Protein AF-A0A9X6NEA1-F1 (afdb_monomer_lite)

pLDDT: mean 73.53, std 20.07, range [38.84, 97.56]

Radius of gyration: 29.56 Å; chains: 1; bounding box: 42×45×88 Å

Secondary structure (DSSP, 8-state):
--HHHHHHHHHTTSSGGGS-----------------------------------EEETTSPEESSHHHHHHHHHHT-TT--EEEESPPPTT----S------

Sequence (102 aa):
MTSKIIIAILGLCLASTLISNAEIEAHSAGDEETGKAGEEEPFRMCPCPRNLDPICGSDGRTYSNPCLLECQLHHRNRNLKVRHMGPCEKGEKVDNASLPDL

Organism: Hypsibius exemplaris (NCBI:txid2072580)

Foldseek 3Di:
DPPVVVCVVVVVVPVVVPPPPPVPPPVPDDDPPPPDDDDPDDCLDQPDDPAQFWFAKLQLAIDRDPSRQVSCCVPPNVPIDTPGTDHGDPPPDSDPDPDDDD

Structure (mmCIF, N/CA/C/O backbone):
data_AF-A0A9X6NEA1-F1
#
_entry.id   AF-A0A9X6NEA1-F1
#
loop_
_atom_site.group_PDB
_atom_site.id
_atom_site.type_symbol
_atom_site.label_atom_id
_atom_site.label_alt_id
_atom_site.label_comp_id
_atom_site.label_asym_id
_atom_site.label_entity_id
_atom_site.label_seq_id
_atom_site.pdbx_PDB_ins_code
_atom_site.Cartn_x
_atom_site.Cartn_y
_atom_site.Cartn_z
_atom_site.occupancy
_atom_site.B_iso_or_equiv
_atom_site.auth_seq_id
_atom_site.auth_comp_id
_atom_site.auth_asym_id
_atom_site.auth_atom_id
_atom_site.pdbx_PDB_model_num
ATOM 1 N N . MET A 1 1 ? -26.927 26.431 77.012 1.00 57.75 1 MET A N 1
ATOM 2 C CA . MET A 1 1 ? -25.876 26.781 76.022 1.00 57.75 1 MET A CA 1
ATOM 3 C C . MET A 1 1 ? -25.222 25.555 75.364 1.00 57.75 1 MET A C 1
ATOM 5 O O . MET A 1 1 ? -24.388 25.731 74.492 1.00 57.75 1 MET A O 1
ATOM 9 N N . THR A 1 2 ? -25.639 24.323 75.684 1.00 51.81 2 THR A N 1
ATOM 10 C CA . THR A 1 2 ? -25.018 23.074 75.200 1.00 51.81 2 THR A CA 1
ATOM 11 C C . THR A 1 2 ? -25.640 22.493 73.918 1.00 51.81 2 THR A C 1
ATOM 13 O O . THR A 1 2 ? -24.935 21.821 73.177 1.00 51.81 2 THR A O 1
ATOM 16 N N . SER A 1 3 ? -26.896 22.809 73.563 1.00 48.31 3 SER A N 1
ATOM 17 C CA . SER A 1 3 ? -27.503 22.305 72.307 1.0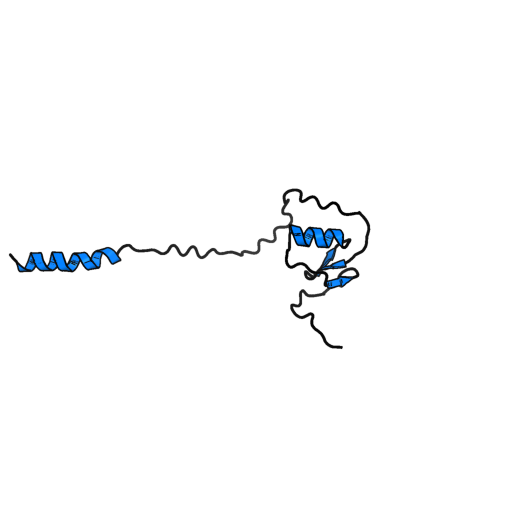0 48.31 3 SER A CA 1
ATOM 18 C C . SER A 1 3 ? -26.993 22.981 71.032 1.00 48.31 3 SER A C 1
ATOM 20 O O . SER A 1 3 ? -27.000 22.363 69.976 1.00 48.31 3 SER A O 1
ATOM 22 N N . LYS A 1 4 ? -26.531 24.237 71.105 1.00 51.97 4 LYS A N 1
ATOM 23 C CA . LYS A 1 4 ? -26.029 24.963 69.922 1.00 51.97 4 LYS A CA 1
ATOM 24 C C . LYS A 1 4 ? -24.628 24.507 69.489 1.00 51.97 4 LYS A C 1
ATOM 26 O O . LYS A 1 4 ? -24.290 24.633 68.321 1.00 51.97 4 LYS A O 1
ATOM 31 N N . ILE A 1 5 ? -23.839 23.953 70.413 1.00 53.34 5 ILE A N 1
ATOM 32 C CA . ILE A 1 5 ? -22.460 23.502 70.158 1.00 53.34 5 ILE A CA 1
ATOM 33 C C . ILE A 1 5 ? -22.444 22.115 69.490 1.00 53.34 5 ILE A C 1
ATOM 35 O O . ILE A 1 5 ? -21.632 21.873 68.604 1.00 53.34 5 ILE A O 1
ATOM 39 N N . ILE A 1 6 ? -23.383 21.226 69.833 1.00 52.53 6 ILE A N 1
ATOM 40 C CA . ILE A 1 6 ? -23.460 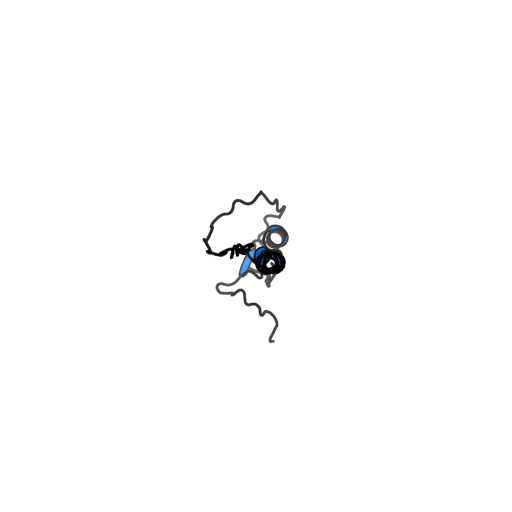19.866 69.261 1.00 52.53 6 ILE A CA 1
ATOM 41 C C . ILE A 1 6 ? -23.866 19.896 67.776 1.00 52.53 6 ILE A C 1
ATOM 43 O O . ILE A 1 6 ? -23.349 19.119 66.976 1.00 52.53 6 ILE A O 1
ATOM 47 N N . ILE A 1 7 ? -24.720 20.847 67.381 1.00 54.88 7 ILE A N 1
ATOM 48 C CA . ILE A 1 7 ? -25.127 21.031 65.978 1.00 54.88 7 ILE A CA 1
ATOM 49 C C . ILE A 1 7 ? -23.938 21.489 65.109 1.00 54.88 7 ILE A C 1
ATOM 51 O O . ILE A 1 7 ? -23.840 21.092 63.951 1.00 54.88 7 ILE A O 1
ATOM 55 N N . ALA A 1 8 ? -22.985 22.245 6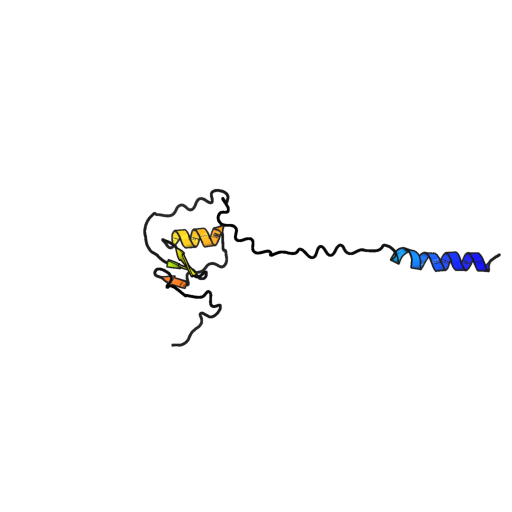5.669 1.00 54.06 8 ALA A N 1
ATOM 56 C CA . ALA A 1 8 ? -21.788 22.679 64.945 1.00 54.06 8 ALA A CA 1
ATOM 57 C C . ALA A 1 8 ? -20.792 21.532 64.677 1.00 54.06 8 ALA A C 1
ATOM 59 O O . ALA A 1 8 ? -20.160 21.507 63.625 1.00 54.06 8 ALA A O 1
ATOM 60 N N . ILE A 1 9 ? -20.678 20.557 65.589 1.00 57.94 9 ILE A N 1
ATOM 61 C CA . ILE A 1 9 ? -19.743 19.424 65.451 1.00 57.94 9 ILE A CA 1
ATOM 62 C C . ILE A 1 9 ? -20.265 18.389 64.442 1.00 57.94 9 ILE A C 1
ATOM 64 O O . ILE A 1 9 ? -19.487 17.849 63.662 1.00 57.94 9 ILE A O 1
ATOM 68 N N . LEU A 1 10 ? -21.581 18.152 64.402 1.00 59.66 10 LEU A N 1
ATOM 69 C CA . LEU A 1 10 ? -22.194 17.236 63.429 1.00 59.66 10 LEU A CA 1
ATOM 70 C C . LEU A 1 10 ? -22.332 17.856 62.024 1.00 59.66 10 LEU A C 1
ATOM 72 O O . LEU A 1 10 ? -22.345 17.127 61.035 1.00 59.66 10 LEU A O 1
ATOM 76 N N . GLY A 1 11 ? -22.394 19.189 61.917 1.00 57.28 11 GLY A N 1
ATOM 77 C CA . GLY A 1 11 ? -22.535 19.907 60.642 1.00 57.28 11 GLY A CA 1
ATOM 78 C C . GLY A 1 11 ? -21.246 20.057 59.825 1.00 57.28 11 GLY A C 1
ATOM 79 O O . GLY A 1 11 ? -21.311 20.232 58.611 1.00 57.28 11 GLY A O 1
ATOM 80 N N . LEU A 1 12 ? -20.069 19.937 60.447 1.00 60.03 12 LEU A N 1
ATOM 81 C CA . LEU A 1 12 ? -18.779 20.043 59.749 1.00 60.03 12 LEU A CA 1
ATOM 82 C C . LEU A 1 12 ? -18.459 18.831 58.857 1.00 60.03 12 LEU A C 1
ATOM 84 O O . LEU A 1 12 ? -17.590 18.929 57.997 1.00 60.03 12 LEU A O 1
ATOM 88 N N . CYS A 1 13 ? -19.172 17.710 59.004 1.00 55.00 13 CYS A N 1
ATOM 89 C CA . CYS A 1 13 ? -18.954 16.523 58.171 1.00 55.00 13 CYS A CA 1
ATOM 90 C C . CYS A 1 13 ? -19.672 16.594 56.807 1.00 55.00 13 CYS A C 1
ATOM 92 O O . CYS A 1 13 ? -19.318 15.859 55.892 1.00 55.00 13 CYS A O 1
ATOM 94 N N . LEU A 1 14 ? -20.638 17.507 56.633 1.00 57.56 14 LEU A N 1
ATOM 95 C CA . LEU A 1 14 ? -21.379 17.666 55.372 1.00 57.56 14 LEU A CA 1
ATOM 96 C C . LEU A 1 14 ? -20.907 18.860 54.524 1.00 57.56 14 LEU A C 1
ATOM 98 O O . LEU A 1 14 ? -21.382 19.043 53.409 1.00 57.56 14 LEU A O 1
ATOM 102 N N . ALA A 1 15 ? -19.957 19.663 55.016 1.00 57.53 15 ALA A N 1
ATOM 103 C CA . ALA A 1 15 ? -19.418 20.806 54.272 1.00 57.53 15 ALA A CA 1
ATOM 104 C C . ALA A 1 15 ? -18.219 20.450 53.370 1.00 57.53 15 ALA A C 1
ATOM 106 O O . ALA A 1 15 ? -17.872 21.229 52.487 1.00 57.53 15 ALA A O 1
ATOM 107 N N . SER A 1 16 ? -17.615 19.267 53.529 1.00 57.91 16 SER A N 1
ATOM 108 C CA . SER A 1 16 ? -16.536 18.804 52.640 1.00 57.91 16 SER A CA 1
ATOM 109 C C . SER A 1 16 ? -17.045 18.280 51.292 1.00 57.91 16 SER A C 1
ATOM 111 O O . SER A 1 16 ? -16.260 18.156 50.359 1.00 57.91 16 SER A O 1
ATOM 113 N N . THR A 1 17 ? -18.346 17.996 51.150 1.00 54.81 17 THR A N 1
ATOM 114 C CA . THR A 1 17 ? -18.936 17.554 49.872 1.00 54.81 17 THR A CA 1
ATOM 115 C C . THR A 1 17 ? -19.395 18.714 48.984 1.00 54.81 17 THR A C 1
ATOM 117 O O . THR A 1 17 ? -20.003 18.474 47.948 1.00 54.81 17 THR A O 1
ATOM 120 N N . LEU A 1 18 ? -19.106 19.966 49.366 1.00 54.72 18 LEU A N 1
ATOM 121 C CA . LEU A 1 18 ? -19.240 21.144 48.500 1.00 54.72 18 LEU A CA 1
ATOM 122 C C . LEU A 1 18 ? -17.875 21.669 48.034 1.00 54.72 18 LEU A C 1
ATOM 124 O O . LEU A 1 18 ? -17.731 22.851 47.726 1.00 54.72 18 LEU A O 1
ATOM 128 N N . ILE A 1 19 ? -16.878 20.790 47.893 1.00 58.84 19 ILE A N 1
ATOM 129 C CA . ILE A 1 19 ? -16.029 20.946 46.715 1.00 58.84 19 ILE A CA 1
ATOM 130 C C . ILE A 1 19 ? -16.961 20.573 45.574 1.00 58.84 19 ILE A C 1
ATOM 132 O O . ILE A 1 19 ? -17.208 19.398 45.314 1.00 58.84 19 ILE A O 1
ATOM 136 N N . SER A 1 20 ? -17.569 21.589 44.967 1.00 51.47 20 SER A N 1
ATOM 137 C CA . SER A 1 20 ? -18.039 21.480 43.602 1.00 51.47 20 SER A CA 1
ATOM 138 C C . SER A 1 20 ? -16.838 21.016 42.790 1.00 51.47 20 SER A C 1
ATOM 140 O O . SER A 1 20 ? -16.066 21.822 42.277 1.00 51.47 20 SER A O 1
ATOM 142 N N . ASN A 1 21 ? -16.668 19.703 42.691 1.00 57.19 21 ASN A N 1
ATOM 143 C CA . ASN A 1 21 ? -16.061 19.092 41.539 1.00 57.19 21 ASN A CA 1
ATOM 144 C C . ASN A 1 21 ? -17.056 19.399 40.420 1.00 57.19 21 ASN A C 1
ATOM 146 O O . ASN A 1 21 ? -17.921 18.599 40.080 1.00 57.19 21 ASN A O 1
ATOM 150 N N . ALA A 1 22 ? -16.982 20.622 39.893 1.00 55.00 22 ALA A N 1
ATOM 151 C CA . ALA A 1 22 ? -17.198 20.788 38.480 1.00 55.00 22 ALA A CA 1
ATOM 152 C C . ALA A 1 22 ? -16.105 19.923 37.855 1.00 55.00 22 ALA A C 1
ATOM 154 O O . ALA A 1 22 ? -14.967 20.364 37.689 1.00 55.00 22 ALA A O 1
ATOM 155 N N . GLU A 1 23 ? -16.426 18.644 37.653 1.00 49.62 23 GLU A N 1
ATOM 156 C CA . GLU A 1 23 ? -15.749 17.813 36.682 1.00 49.62 23 GLU A CA 1
ATOM 157 C C . GLU A 1 23 ? -15.753 18.677 35.424 1.00 49.62 23 GLU A C 1
ATOM 159 O O . GLU A 1 23 ? -16.802 18.957 34.838 1.00 49.62 23 GLU A O 1
ATOM 164 N N . ILE A 1 24 ? -14.591 19.230 35.085 1.00 56.69 24 ILE A N 1
ATOM 165 C CA . ILE A 1 24 ? -14.376 19.771 33.758 1.00 56.69 24 ILE A CA 1
ATOM 166 C C . ILE A 1 24 ? -14.429 18.530 32.871 1.00 56.69 24 ILE A C 1
ATOM 168 O O . ILE A 1 24 ? -13.405 17.919 32.576 1.00 56.69 24 ILE A O 1
ATOM 172 N N . GLU A 1 25 ? -15.636 18.128 32.474 1.00 56.34 25 GLU A N 1
ATOM 173 C CA . GLU A 1 25 ? -15.835 17.383 31.246 1.00 56.34 25 GLU A CA 1
ATOM 174 C C . GLU A 1 25 ? -15.428 18.341 30.132 1.00 56.34 25 GLU A C 1
ATOM 176 O O . GLU A 1 25 ? -16.232 19.028 29.504 1.00 56.34 25 GLU A O 1
ATOM 181 N N . ALA A 1 26 ? -14.122 18.405 29.889 1.00 55.97 26 ALA A N 1
ATOM 182 C CA . ALA A 1 26 ? -13.633 18.675 28.562 1.00 55.97 26 ALA A CA 1
ATOM 183 C C . ALA A 1 26 ? -14.092 17.484 27.713 1.00 55.97 26 ALA A C 1
ATOM 185 O O . ALA A 1 26 ? -13.336 16.544 27.472 1.00 55.97 26 ALA A O 1
ATOM 186 N N . HIS A 1 27 ? -15.362 17.494 27.299 1.00 38.84 27 HIS A N 1
ATOM 187 C CA . HIS A 1 27 ? -15.792 16.698 26.169 1.00 38.84 27 HIS A CA 1
ATOM 188 C C . HIS A 1 27 ? -15.086 17.325 24.975 1.00 38.84 27 HIS A C 1
ATOM 190 O O . HIS A 1 27 ? -15.505 18.347 24.431 1.00 38.84 27 HIS A O 1
ATOM 196 N N . SER A 1 28 ? -13.903 16.787 24.687 1.00 40.62 28 SER A N 1
ATOM 197 C CA . SER A 1 28 ? -13.129 17.135 23.515 1.00 40.62 28 SER A CA 1
ATOM 198 C C . SER A 1 28 ? -14.015 16.843 22.314 1.00 40.62 28 SER A C 1
ATOM 200 O O . SER A 1 28 ? -14.218 15.694 21.938 1.00 40.62 28 SER A O 1
ATOM 202 N N . ALA A 1 29 ? -14.587 17.901 21.750 1.00 58.75 29 ALA A N 1
ATOM 203 C CA . ALA A 1 29 ? -15.116 17.879 20.405 1.00 58.75 29 ALA A CA 1
ATOM 204 C C . ALA A 1 29 ? -13.914 17.804 19.450 1.00 58.75 29 ALA A C 1
ATOM 206 O O . ALA A 1 29 ? -13.376 18.824 19.027 1.00 58.75 29 ALA A O 1
ATOM 207 N N . GLY A 1 30 ? -13.437 16.589 19.197 1.00 54.19 30 GLY A N 1
ATOM 208 C CA . GLY A 1 30 ? -12.952 16.181 17.881 1.00 54.19 30 GLY A CA 1
ATOM 209 C C . GLY A 1 30 ? -14.057 15.294 17.298 1.00 54.19 30 GLY A C 1
ATOM 210 O O . GLY A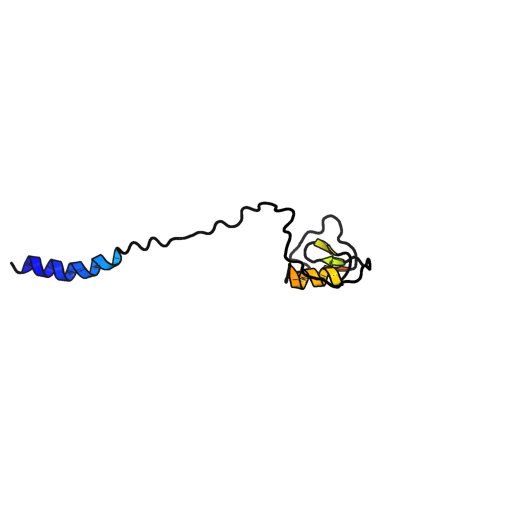 1 30 ? -14.647 14.512 18.031 1.00 54.19 30 GLY A O 1
ATOM 211 N N . ASP A 1 31 ? -14.499 15.425 16.055 1.00 44.56 31 ASP A N 1
ATOM 212 C CA . ASP A 1 31 ? -13.735 15.831 14.889 1.00 44.56 31 ASP A CA 1
ATOM 213 C C . ASP A 1 31 ? -14.633 16.662 13.967 1.00 44.56 31 ASP A C 1
ATOM 215 O O . ASP A 1 31 ? -15.500 16.145 13.261 1.00 44.56 31 ASP A O 1
ATOM 219 N N . GLU A 1 32 ? -14.427 17.977 13.950 1.00 50.16 32 GLU A N 1
ATOM 220 C CA . GLU A 1 32 ? -14.751 18.733 12.748 1.00 50.16 32 GLU A CA 1
ATOM 221 C C . GLU A 1 32 ? -13.718 18.300 11.708 1.00 50.16 32 GLU A C 1
ATOM 223 O O . GLU A 1 32 ? -12.556 18.706 11.782 1.00 50.16 32 GLU A O 1
ATOM 228 N N . GLU A 1 33 ? -14.119 17.415 10.786 1.00 53.81 33 GLU A N 1
ATOM 229 C CA . GLU A 1 33 ? -13.351 17.070 9.588 1.00 53.81 33 GLU A CA 1
ATOM 230 C C . GLU A 1 33 ? -13.159 18.332 8.742 1.00 53.81 33 GLU A C 1
ATOM 232 O O . GLU A 1 33 ? -13.813 18.584 7.729 1.00 53.81 33 GLU A O 1
ATOM 237 N N . THR A 1 34 ? -12.216 19.160 9.170 1.00 47.12 34 THR A N 1
ATOM 238 C CA . THR A 1 34 ? -11.633 20.179 8.328 1.00 47.12 34 THR A CA 1
ATOM 239 C C . THR A 1 34 ? -10.734 19.416 7.372 1.00 47.12 34 THR A C 1
ATOM 241 O O . THR A 1 34 ? -9.634 19.000 7.734 1.00 47.12 34 THR A O 1
ATOM 244 N N . GLY A 1 35 ? -11.228 19.174 6.157 1.00 58.06 35 GLY A N 1
ATOM 245 C CA . GLY A 1 35 ? -10.440 18.627 5.061 1.00 58.06 35 GLY A CA 1
ATOM 246 C C . GLY A 1 35 ? -9.175 19.459 4.870 1.00 58.06 35 GLY A C 1
ATOM 247 O O . GLY A 1 35 ? -9.192 20.508 4.228 1.00 58.06 35 GLY A O 1
ATOM 248 N N . LYS A 1 36 ? -8.067 19.000 5.453 1.00 47.09 36 LYS A N 1
ATOM 249 C CA . LYS A 1 36 ? -6.779 19.670 5.359 1.00 47.09 36 LYS A CA 1
ATOM 250 C C . LYS A 1 36 ? -5.998 19.027 4.225 1.00 47.09 36 LYS A C 1
ATOM 252 O O . LYS A 1 36 ? -5.278 18.046 4.391 1.00 47.09 36 LYS A O 1
ATOM 257 N N . ALA A 1 37 ? -6.185 19.584 3.034 1.00 56.50 37 ALA A N 1
ATOM 258 C CA . ALA A 1 37 ? -5.254 19.384 1.941 1.00 56.50 37 ALA A CA 1
ATOM 259 C C . ALA A 1 37 ? -3.880 19.927 2.371 1.00 56.50 37 ALA A C 1
ATOM 261 O O . ALA A 1 37 ? -3.720 21.129 2.563 1.00 56.50 37 ALA A O 1
ATOM 262 N N . GLY A 1 38 ? -2.908 19.027 2.530 1.00 60.97 38 GLY A N 1
ATOM 263 C CA . GLY A 1 38 ? -1.497 19.367 2.707 1.00 60.97 38 GLY A CA 1
ATOM 264 C C . GLY A 1 38 ? -1.076 19.621 4.152 1.00 60.97 38 GLY A C 1
ATOM 265 O O . GLY A 1 38 ? -0.959 20.759 4.593 1.00 60.97 38 GLY A O 1
ATOM 266 N N . GLU A 1 39 ? -0.762 18.551 4.875 1.00 57.00 39 GLU A N 1
ATOM 267 C CA . GLU A 1 39 ? 0.200 18.619 5.974 1.00 57.00 39 GLU A CA 1
ATOM 268 C C . GLU A 1 39 ? 1.608 18.391 5.405 1.00 57.00 39 GLU A C 1
ATOM 270 O O . GLU A 1 39 ? 1.959 17.296 4.954 1.00 57.00 39 GLU A O 1
ATOM 275 N N . GLU A 1 40 ? 2.418 19.449 5.397 1.00 63.12 40 GLU A N 1
ATOM 276 C CA . GLU A 1 40 ? 3.868 19.312 5.302 1.00 63.12 40 GLU A CA 1
ATOM 277 C C . GLU A 1 40 ? 4.357 18.665 6.597 1.00 63.12 40 GLU A C 1
ATOM 279 O O . GLU A 1 40 ? 4.580 19.312 7.617 1.00 63.12 40 GLU A O 1
ATOM 284 N N . GLU A 1 41 ? 4.441 17.342 6.569 1.00 61.97 41 GLU A N 1
ATOM 285 C CA . GLU A 1 41 ? 5.028 16.563 7.644 1.00 61.97 41 GLU A CA 1
ATOM 286 C C . GLU A 1 41 ? 6.548 16.546 7.555 1.00 61.97 41 GLU A C 1
ATOM 288 O O . GLU A 1 41 ? 7.097 16.636 6.451 1.00 61.97 41 GLU A O 1
ATOM 293 N N . PRO A 1 42 ? 7.239 16.399 8.705 1.00 60.66 42 PRO A N 1
ATOM 294 C CA . PRO A 1 42 ? 8.693 16.306 8.747 1.00 60.66 42 PRO A CA 1
ATOM 295 C C . PRO A 1 42 ? 9.153 15.300 7.698 1.00 60.66 42 PRO A C 1
ATOM 297 O O . PRO A 1 42 ? 8.565 14.224 7.610 1.00 60.66 42 PRO A O 1
ATOM 300 N N . PHE A 1 43 ? 10.160 15.665 6.895 1.00 57.72 43 PHE A N 1
ATOM 301 C CA . PHE A 1 43 ? 10.694 14.865 5.789 1.00 57.72 43 PHE A CA 1
ATOM 302 C C . PHE A 1 43 ? 10.998 13.430 6.242 1.00 57.72 43 PHE A C 1
ATOM 304 O O . PHE A 1 43 ? 12.109 13.111 6.666 1.00 57.72 43 PHE A O 1
ATOM 311 N N . ARG A 1 44 ? 10.003 12.543 6.165 1.00 74.75 44 ARG A N 1
ATOM 312 C CA . ARG A 1 44 ? 10.182 11.126 6.455 1.00 74.75 44 ARG A CA 1
ATOM 313 C C . ARG A 1 44 ? 10.796 10.539 5.207 1.00 74.75 44 ARG A C 1
ATOM 315 O O . ARG A 1 44 ? 10.136 10.361 4.185 1.00 74.75 44 ARG A O 1
ATOM 322 N N . MET A 1 45 ? 12.111 10.388 5.267 1.00 83.44 45 MET A N 1
ATOM 323 C CA . MET A 1 45 ? 12.889 9.910 4.145 1.00 83.44 45 MET A CA 1
ATOM 324 C C . MET A 1 45 ? 12.505 8.459 3.874 1.00 83.44 45 MET A C 1
ATOM 326 O O . MET A 1 45 ? 12.789 7.576 4.677 1.00 83.44 45 MET A O 1
ATOM 330 N N . CYS A 1 46 ? 11.879 8.229 2.728 1.00 90.88 46 CYS A N 1
ATOM 331 C CA . CYS A 1 46 ? 11.595 6.898 2.223 1.00 90.88 46 CYS A CA 1
ATOM 332 C C . CYS A 1 46 ? 12.528 6.618 1.051 1.00 90.88 46 CYS A C 1
ATOM 334 O O . CYS A 1 46 ? 12.256 7.082 -0.062 1.00 90.88 46 CYS A O 1
ATOM 336 N N . PRO A 1 47 ? 13.663 5.933 1.286 1.00 92.19 47 PRO A N 1
ATOM 337 C CA . PRO A 1 47 ? 14.624 5.608 0.243 1.00 92.19 47 PRO A CA 1
ATOM 338 C C . PRO A 1 47 ? 14.052 4.506 -0.654 1.00 92.19 47 PRO A C 1
ATOM 340 O O . PRO A 1 47 ? 14.408 3.337 -0.540 1.00 92.19 47 PRO A O 1
ATOM 343 N N . CYS A 1 48 ? 13.140 4.890 -1.543 1.00 95.25 48 CYS A N 1
ATOM 344 C CA . CYS A 1 48 ? 12.499 3.989 -2.485 1.00 95.25 48 CYS A CA 1
ATOM 345 C C . CYS A 1 48 ? 13.036 4.185 -3.905 1.00 95.25 48 CYS A C 1
ATOM 347 O O . CYS A 1 48 ? 13.276 5.323 -4.328 1.00 95.25 48 CYS A O 1
ATOM 349 N N . PRO A 1 49 ? 13.193 3.094 -4.675 1.00 95.19 49 PRO A N 1
ATOM 350 C CA . PRO A 1 49 ? 13.426 3.193 -6.106 1.00 95.19 49 PRO A CA 1
ATOM 351 C C . PRO A 1 49 ? 12.257 3.900 -6.811 1.00 95.19 49 PRO A C 1
ATOM 353 O O . PRO A 1 49 ? 11.138 3.984 -6.300 1.00 95.19 49 PRO A O 1
ATOM 356 N N . ARG A 1 50 ? 12.532 4.431 -8.007 1.00 94.25 50 ARG A N 1
ATOM 357 C CA . ARG A 1 50 ? 11.548 5.127 -8.860 1.00 94.25 50 ARG A CA 1
ATOM 358 C C . ARG A 1 50 ? 10.897 4.207 -9.901 1.00 94.25 50 ARG A C 1
ATOM 360 O O . ARG A 1 50 ? 10.416 4.685 -10.923 1.00 94.25 50 ARG A O 1
ATOM 367 N N . ASN A 1 51 ? 10.923 2.896 -9.673 1.00 96.12 51 ASN A N 1
ATOM 368 C CA . ASN A 1 51 ? 10.180 1.931 -10.480 1.00 96.12 51 ASN A CA 1
ATOM 369 C C . ASN A 1 51 ? 8.672 2.150 -10.314 1.00 96.12 51 ASN A C 1
ATOM 371 O O . ASN A 1 51 ? 8.205 2.543 -9.240 1.00 96.12 51 ASN A O 1
ATOM 375 N N . LEU A 1 52 ? 7.936 1.896 -11.394 1.00 96.88 52 LEU A N 1
ATOM 376 C CA . LEU A 1 52 ? 6.486 2.000 -11.445 1.00 96.88 52 LEU A CA 1
ATOM 377 C C . LEU A 1 52 ? 5.891 0.590 -11.448 1.00 96.88 52 LEU A C 1
ATOM 379 O O . LEU A 1 52 ? 5.735 -0.008 -12.506 1.00 96.88 52 LEU A O 1
ATOM 383 N N . ASP A 1 53 ? 5.558 0.103 -10.258 1.00 97.31 53 ASP A N 1
ATOM 384 C CA . ASP A 1 53 ? 4.952 -1.206 -10.005 1.00 97.31 53 ASP A CA 1
ATOM 385 C C . ASP A 1 53 ? 3.699 -1.002 -9.139 1.00 97.31 53 ASP A C 1
ATOM 387 O O . ASP A 1 53 ? 3.735 -1.231 -7.926 1.00 97.31 53 ASP A O 1
ATOM 391 N N . PRO A 1 54 ? 2.606 -0.472 -9.718 1.00 97.56 54 PRO A N 1
ATOM 392 C CA . PRO A 1 54 ? 1.470 0.012 -8.948 1.00 97.56 54 PRO A CA 1
ATOM 393 C C . PRO A 1 54 ? 0.844 -1.094 -8.093 1.00 97.56 54 PRO A C 1
ATOM 395 O O . PRO A 1 54 ? 0.696 -2.232 -8.540 1.00 97.56 54 PRO A O 1
ATOM 398 N N . ILE A 1 55 ? 0.456 -0.738 -6.871 1.00 97.50 55 ILE A N 1
ATOM 399 C CA . ILE A 1 55 ? -0.151 -1.643 -5.892 1.00 97.50 55 ILE A CA 1
ATOM 400 C C . ILE A 1 55 ? -1.304 -0.943 -5.169 1.00 97.50 55 ILE A C 1
ATOM 402 O O . ILE A 1 55 ? -1.196 0.240 -4.826 1.00 97.50 55 ILE A O 1
ATOM 406 N N . CYS A 1 56 ? -2.404 -1.656 -4.940 1.00 97.38 56 CYS A N 1
ATOM 407 C CA . CYS A 1 56 ? -3.566 -1.116 -4.253 1.00 97.38 56 CYS A CA 1
ATOM 408 C C . CYS A 1 56 ? -3.453 -1.373 -2.749 1.00 97.38 56 CYS A C 1
ATOM 410 O O . CYS A 1 56 ? -3.258 -2.511 -2.310 1.00 97.38 56 CYS A O 1
ATOM 412 N N . GLY A 1 57 ? -3.552 -0.309 -1.953 1.00 96.12 57 GLY A N 1
ATOM 413 C CA . GLY A 1 57 ? -3.596 -0.378 -0.499 1.00 96.12 57 GLY A CA 1
ATOM 414 C C . GLY A 1 57 ? -4.994 -0.693 0.032 1.00 96.12 57 GLY A C 1
ATOM 415 O O . GLY A 1 57 ? -6.010 -0.460 -0.619 1.00 96.12 57 GLY A O 1
ATOM 416 N N . SER A 1 58 ? -5.069 -1.181 1.267 1.00 95.38 58 SER A N 1
ATOM 417 C CA . SER A 1 58 ? -6.326 -1.440 1.978 1.00 95.38 58 SER A CA 1
ATOM 418 C C . SER A 1 58 ? -7.146 -0.176 2.232 1.00 95.38 58 SER A C 1
ATOM 420 O O . SER A 1 58 ? -8.335 -0.273 2.512 1.00 95.38 58 SER A O 1
ATOM 422 N N . ASP A 1 59 ? -6.523 0.994 2.109 1.00 93.56 59 ASP A N 1
ATOM 423 C CA . ASP A 1 59 ? -7.136 2.320 2.143 1.00 93.56 59 ASP A CA 1
ATOM 424 C C . ASP A 1 59 ? -7.731 2.758 0.789 1.00 93.56 59 ASP A C 1
ATOM 426 O O . ASP A 1 59 ? -8.204 3.886 0.665 1.00 93.56 59 ASP A O 1
ATOM 430 N N . GLY A 1 60 ? -7.701 1.892 -0.231 1.00 93.75 60 GLY A N 1
ATOM 431 C CA . GLY A 1 60 ? -8.184 2.193 -1.580 1.00 93.75 60 GLY A CA 1
ATOM 432 C C . GLY A 1 60 ? -7.294 3.165 -2.354 1.00 93.75 60 GLY A C 1
ATOM 433 O O . GLY A 1 60 ? -7.720 3.711 -3.373 1.00 93.75 60 GLY A O 1
ATOM 434 N N . ARG A 1 61 ? -6.061 3.416 -1.890 1.00 95.06 61 ARG A N 1
ATOM 435 C CA . ARG A 1 61 ? -5.094 4.271 -2.589 1.00 95.06 61 ARG A CA 1
ATOM 436 C C . ARG A 1 61 ? -4.122 3.420 -3.392 1.00 95.06 61 ARG A C 1
ATOM 438 O O . ARG A 1 61 ? -3.612 2.407 -2.924 1.00 95.06 61 ARG A O 1
ATOM 445 N N . THR A 1 62 ? -3.825 3.875 -4.606 1.00 96.44 62 THR A N 1
ATOM 446 C CA . THR A 1 62 ? -2.755 3.289 -5.418 1.00 96.44 62 THR A CA 1
ATOM 447 C C . THR A 1 62 ? -1.412 3.869 -4.998 1.00 96.44 62 THR A C 1
ATOM 449 O O . THR A 1 62 ? -1.232 5.088 -5.006 1.00 96.44 62 THR A O 1
ATOM 452 N N . TYR A 1 63 ? -0.459 2.999 -4.689 1.00 96.38 63 TYR A N 1
ATOM 453 C CA . TYR A 1 63 ? 0.932 3.349 -4.428 1.00 96.38 63 TYR A CA 1
ATOM 454 C C . TYR A 1 63 ? 1.767 3.013 -5.662 1.00 96.38 63 TYR A C 1
ATOM 456 O O . TYR A 1 63 ? 1.595 1.947 -6.247 1.00 96.38 63 TYR A O 1
ATOM 464 N N . SER A 1 64 ? 2.671 3.909 -6.072 1.00 97.19 64 SER A N 1
ATOM 465 C CA . SER A 1 64 ? 3.432 3.745 -7.323 1.00 97.19 64 SER A CA 1
ATOM 466 C C . SER A 1 64 ? 4.368 2.537 -7.319 1.00 97.19 64 SER A C 1
ATOM 468 O O . SER A 1 64 ? 4.752 2.076 -8.388 1.00 97.19 64 SER A O 1
ATOM 470 N N . ASN A 1 65 ? 4.757 2.056 -6.135 1.00 96.81 65 ASN A N 1
ATOM 471 C CA . ASN A 1 65 ? 5.470 0.799 -5.943 1.00 96.81 65 ASN A CA 1
ATOM 472 C C . ASN A 1 65 ? 5.285 0.262 -4.508 1.00 96.81 65 ASN A C 1
ATOM 474 O O . ASN A 1 65 ? 4.870 1.019 -3.621 1.00 96.81 65 ASN A O 1
ATOM 478 N N . PRO A 1 66 ? 5.629 -1.016 -4.246 1.00 97.12 66 PRO A N 1
ATOM 479 C CA . PRO A 1 66 ? 5.519 -1.615 -2.914 1.00 97.12 66 PRO A CA 1
ATOM 480 C C . PRO A 1 66 ? 6.352 -0.910 -1.837 1.00 97.12 66 PRO A C 1
ATOM 482 O O . PRO A 1 66 ? 5.920 -0.824 -0.692 1.00 97.12 66 PRO A O 1
ATOM 485 N N . CYS A 1 67 ? 7.515 -0.352 -2.193 1.00 97.25 67 CYS A N 1
ATOM 486 C CA . CYS A 1 67 ? 8.350 0.379 -1.235 1.00 97.25 67 CYS A CA 1
ATOM 487 C C . CYS A 1 67 ? 7.640 1.632 -0.704 1.00 97.25 67 CYS A C 1
ATOM 489 O O . CYS A 1 67 ? 7.689 1.916 0.491 1.00 97.25 67 CYS A O 1
ATOM 491 N N . LEU A 1 68 ? 6.943 2.373 -1.571 1.00 96.38 68 LEU A N 1
ATOM 492 C CA . LEU A 1 68 ? 6.177 3.553 -1.170 1.00 96.38 68 LEU A CA 1
ATOM 493 C C . LEU A 1 68 ? 4.958 3.194 -0.308 1.00 96.38 68 LEU A C 1
ATOM 495 O O . LEU A 1 68 ? 4.617 3.961 0.592 1.00 96.38 68 LEU A O 1
ATOM 499 N N . LEU A 1 69 ? 4.333 2.035 -0.539 1.00 96.94 69 LEU A N 1
ATOM 500 C CA . LEU A 1 69 ? 3.287 1.517 0.347 1.00 96.94 69 LEU A CA 1
ATOM 501 C C . LEU A 1 69 ? 3.856 1.213 1.738 1.00 96.94 69 LEU A C 1
ATOM 503 O O . LEU A 1 69 ? 3.300 1.662 2.735 1.00 96.94 69 LEU A O 1
ATOM 507 N N . GLU A 1 70 ? 4.995 0.525 1.813 1.00 95.62 70 GLU A N 1
ATOM 508 C CA . GLU A 1 70 ? 5.647 0.181 3.086 1.00 95.62 70 GLU A CA 1
ATOM 509 C C . GLU A 1 70 ? 6.119 1.425 3.855 1.00 95.62 70 GLU A C 1
ATOM 511 O O . GLU A 1 70 ? 5.938 1.559 5.065 1.00 95.62 70 GLU A O 1
ATOM 516 N N . CYS A 1 71 ? 6.665 2.401 3.133 1.00 95.31 71 CYS A N 1
ATOM 517 C CA . CYS A 1 71 ? 6.963 3.723 3.666 1.00 95.31 71 CYS A CA 1
ATOM 518 C C . CYS A 1 71 ? 5.726 4.334 4.341 1.00 95.31 71 CYS A C 1
ATOM 520 O O . CYS A 1 71 ? 5.781 4.763 5.497 1.00 95.31 71 CYS A O 1
ATOM 522 N N . GLN A 1 72 ? 4.586 4.336 3.649 1.00 94.75 72 GLN A N 1
ATOM 523 C CA . GLN A 1 72 ? 3.344 4.860 4.198 1.00 94.75 72 GLN A CA 1
ATOM 524 C C . GLN A 1 72 ? 2.857 4.041 5.401 1.00 94.75 72 GLN A C 1
ATOM 526 O O . GLN A 1 72 ? 2.380 4.631 6.374 1.00 94.75 72 GLN A O 1
ATOM 531 N N . LEU A 1 73 ? 3.027 2.716 5.375 1.00 93.75 73 LEU A N 1
ATOM 532 C CA . LEU A 1 73 ? 2.701 1.818 6.482 1.00 93.75 73 LEU A CA 1
ATOM 533 C C . LEU A 1 73 ? 3.453 2.208 7.762 1.00 93.75 73 LEU A C 1
ATOM 535 O O . LEU A 1 73 ? 2.861 2.352 8.834 1.00 93.75 73 LEU A O 1
ATOM 539 N N . HIS A 1 74 ? 4.761 2.434 7.662 1.00 92.56 74 HIS A N 1
ATOM 540 C CA . HIS A 1 74 ? 5.587 2.772 8.820 1.00 92.56 74 HIS A CA 1
ATOM 541 C C . HIS A 1 74 ? 5.438 4.219 9.287 1.00 92.56 74 HIS A C 1
ATOM 543 O O . HIS A 1 74 ? 5.651 4.516 10.468 1.00 92.56 74 HIS A O 1
ATOM 549 N N . HIS A 1 75 ? 5.093 5.129 8.378 1.00 91.12 75 HIS A N 1
ATOM 550 C CA . HIS A 1 75 ? 5.125 6.554 8.664 1.00 91.12 75 HIS A CA 1
ATOM 551 C C . HIS A 1 75 ? 3.752 7.184 8.880 1.00 91.12 75 HIS A C 1
ATOM 553 O O . HIS A 1 75 ? 3.617 8.042 9.748 1.00 91.12 75 HIS A O 1
ATOM 559 N N . ARG A 1 76 ? 2.723 6.783 8.145 1.00 89.88 76 ARG A N 1
ATOM 560 C CA . ARG A 1 76 ? 1.426 7.471 8.183 1.00 89.88 76 ARG A CA 1
ATOM 561 C C . ARG A 1 76 ? 0.299 6.589 8.685 1.00 89.88 76 ARG A C 1
ATOM 563 O O . ARG A 1 76 ? -0.474 7.030 9.524 1.00 89.88 76 ARG A O 1
ATOM 570 N N . ASN A 1 77 ? 0.212 5.352 8.205 1.00 91.81 77 ASN A N 1
ATOM 571 C CA . ASN A 1 77 ? -0.914 4.475 8.493 1.00 91.81 77 ASN A CA 1
ATOM 572 C C . ASN A 1 77 ? -0.437 3.058 8.827 1.00 91.81 77 ASN A C 1
ATOM 574 O O . ASN A 1 77 ? -0.307 2.224 7.939 1.00 91.81 77 ASN A O 1
ATOM 578 N N . ARG A 1 78 ? -0.259 2.762 10.123 1.00 94.06 78 ARG A N 1
ATOM 579 C CA . ARG A 1 78 ? 0.164 1.434 10.620 1.00 94.06 78 ARG A CA 1
ATOM 580 C C . ARG A 1 78 ? -0.826 0.298 10.331 1.00 94.06 78 ARG A C 1
ATOM 582 O O . ARG A 1 78 ? -0.474 -0.862 10.508 1.00 94.06 78 ARG A O 1
ATOM 589 N N . ASN A 1 79 ? -2.044 0.628 9.905 1.00 95.06 79 ASN A N 1
ATOM 590 C CA . ASN A 1 79 ? -3.075 -0.337 9.528 1.00 95.06 79 ASN A CA 1
ATOM 591 C C . ASN A 1 79 ? -3.158 -0.547 8.010 1.00 95.06 79 ASN A C 1
ATOM 593 O O . ASN A 1 79 ? -4.014 -1.304 7.550 1.00 95.06 79 ASN A O 1
ATOM 597 N N . LEU A 1 80 ? -2.302 0.123 7.232 1.00 95.81 80 LEU A N 1
ATOM 598 C CA . LEU A 1 80 ? -2.229 -0.058 5.792 1.00 95.81 80 LEU A CA 1
ATOM 599 C C . LEU A 1 80 ? -1.785 -1.487 5.469 1.00 95.81 80 LEU A C 1
ATOM 601 O O . LEU A 1 80 ? -0.874 -2.046 6.069 1.00 95.81 80 LEU A O 1
ATOM 605 N N . LYS A 1 81 ? -2.450 -2.109 4.511 1.00 96.00 81 LYS A N 1
ATOM 606 C CA . LYS A 1 81 ? -2.082 -3.426 4.000 1.00 96.00 81 LYS A CA 1
ATOM 607 C C . LYS A 1 81 ? -2.104 -3.372 2.490 1.00 96.00 81 LYS A C 1
ATOM 609 O O . LYS A 1 81 ? -2.767 -2.520 1.906 1.00 96.00 81 LYS A O 1
ATOM 614 N N . VAL A 1 82 ? -1.415 -4.304 1.855 1.00 96.06 82 VAL A N 1
ATOM 615 C CA . VAL A 1 82 ? -1.659 -4.580 0.442 1.00 96.06 82 VAL A CA 1
ATOM 616 C C . VAL A 1 82 ? -3.057 -5.179 0.318 1.00 96.06 82 VAL A C 1
ATOM 618 O O . VAL A 1 82 ? -3.373 -6.141 1.016 1.00 96.06 82 VAL A O 1
ATOM 621 N N . ARG A 1 83 ? -3.883 -4.612 -0.562 1.00 95.50 83 ARG A N 1
ATOM 622 C CA . ARG A 1 83 ? -5.157 -5.205 -0.970 1.00 95.50 83 ARG A CA 1
ATOM 623 C C . ARG A 1 83 ? -4.941 -6.160 -2.137 1.00 95.50 83 ARG A C 1
ATOM 625 O O . ARG A 1 83 ? -5.235 -7.342 -2.019 1.00 95.50 83 ARG A O 1
ATOM 632 N N . HIS A 1 84 ? -4.384 -5.660 -3.237 1.00 95.44 84 HIS A N 1
ATOM 633 C CA . HIS A 1 84 ? -4.032 -6.465 -4.404 1.00 95.44 84 HIS A CA 1
ATOM 634 C C . HIS A 1 84 ? -2.907 -5.810 -5.215 1.00 95.44 84 HIS A C 1
ATOM 636 O O . HIS A 1 84 ? -2.600 -4.627 -5.054 1.00 95.44 84 HIS A O 1
ATOM 642 N N . MET A 1 85 ? -2.288 -6.599 -6.095 1.00 96.00 85 MET A N 1
ATOM 643 C CA . MET A 1 85 ? -1.296 -6.111 -7.057 1.00 96.00 85 MET A CA 1
ATOM 644 C C . MET A 1 85 ? -1.988 -5.319 -8.171 1.00 96.00 85 MET A C 1
ATOM 646 O O . MET A 1 85 ? -3.104 -5.655 -8.565 1.00 96.00 85 MET A O 1
ATOM 650 N N . GLY A 1 86 ? -1.320 -4.301 -8.708 1.00 96.38 86 GLY A N 1
ATOM 651 C CA . GLY A 1 86 ? -1.908 -3.379 -9.679 1.00 96.38 86 GLY A CA 1
ATOM 652 C C . GLY A 1 86 ? -2.546 -2.146 -9.027 1.00 96.38 86 GLY A C 1
ATOM 653 O O . GLY A 1 86 ? -2.622 -2.050 -7.802 1.00 96.38 86 GLY A O 1
ATOM 654 N N . PRO A 1 87 ? -2.969 -1.160 -9.834 1.00 96.94 87 PRO A N 1
ATOM 655 C CA . PRO A 1 87 ? -3.637 0.034 -9.331 1.00 96.94 87 PRO A CA 1
ATOM 656 C C . PRO A 1 87 ? -5.029 -0.296 -8.793 1.00 96.94 87 PRO A C 1
ATOM 658 O O . PRO A 1 87 ? -5.663 -1.232 -9.268 1.00 96.94 87 PRO A O 1
ATOM 661 N N . CYS A 1 88 ? -5.520 0.518 -7.864 1.00 96.31 88 CYS A N 1
ATOM 662 C CA . CYS A 1 88 ? -6.906 0.439 -7.423 1.00 96.31 88 CYS A CA 1
ATOM 663 C C . CYS A 1 88 ? -7.871 0.810 -8.569 1.00 96.31 88 CYS A C 1
ATOM 665 O O . CYS A 1 88 ? -7.625 1.745 -9.341 1.00 96.31 88 CYS A O 1
ATOM 667 N N . GLU A 1 89 ? -8.992 0.110 -8.654 1.00 92.94 89 GLU A N 1
ATOM 668 C CA . GLU A 1 89 ? -10.123 0.384 -9.523 1.00 92.94 89 GLU A CA 1
ATOM 669 C C . GLU A 1 89 ? -10.992 1.527 -8.969 1.00 92.94 89 GLU A C 1
ATOM 671 O O . GLU A 1 89 ? -11.107 1.780 -7.765 1.00 92.94 89 GLU A O 1
ATOM 676 N N . LYS A 1 90 ? -11.649 2.266 -9.867 1.00 85.25 90 LYS A N 1
ATOM 677 C CA . LYS A 1 90 ? -12.545 3.357 -9.464 1.00 85.25 90 LYS A CA 1
ATOM 678 C C . LYS A 1 90 ? -13.777 2.786 -8.762 1.00 85.25 90 LYS A C 1
ATOM 680 O O . LYS A 1 90 ? -14.609 2.155 -9.403 1.00 85.25 90 LYS A O 1
ATOM 685 N N . GLY A 1 91 ? -13.939 3.106 -7.481 1.00 74.75 91 GLY A N 1
ATOM 686 C CA . GLY A 1 91 ? -15.113 2.714 -6.697 1.00 74.75 91 GLY A CA 1
ATOM 687 C C . GLY A 1 91 ? -14.891 1.530 -5.760 1.00 74.75 91 GLY A C 1
ATOM 688 O O . GLY A 1 91 ? -15.851 1.127 -5.101 1.00 74.75 91 GLY A O 1
ATOM 689 N N . GLU A 1 92 ? -13.657 1.027 -5.650 1.00 69.50 92 GLU A N 1
ATOM 690 C CA . GLU A 1 92 ? -13.266 0.143 -4.556 1.00 69.50 92 GLU A CA 1
ATOM 691 C C . GLU A 1 92 ? -13.460 0.863 -3.222 1.00 69.50 92 GLU A C 1
ATOM 693 O O . GLU A 1 92 ? -12.720 1.785 -2.862 1.00 69.50 92 GLU A O 1
ATOM 698 N N . LYS A 1 93 ? -14.503 0.472 -2.494 1.00 63.00 93 LYS A N 1
ATOM 699 C CA . LYS A 1 93 ? -14.738 0.989 -1.155 1.00 63.00 93 LYS A 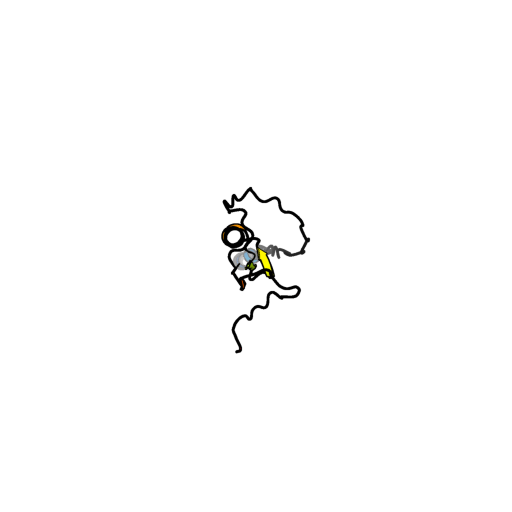CA 1
ATOM 700 C C . LYS A 1 93 ? -13.688 0.379 -0.221 1.00 63.00 93 LYS A C 1
ATOM 702 O O . LYS A 1 93 ? -13.036 -0.614 -0.522 1.00 63.00 93 LYS A O 1
ATOM 707 N N . VAL A 1 94 ? -13.440 1.033 0.908 1.00 63.00 94 VAL A N 1
ATOM 708 C CA . VAL A 1 94 ? -12.707 0.414 2.019 1.00 63.00 94 VAL A CA 1
ATOM 709 C C . VAL A 1 94 ? -13.721 -0.462 2.743 1.00 63.00 94 VAL A C 1
ATOM 711 O O . VAL A 1 94 ? -14.260 -0.093 3.780 1.00 63.00 94 VAL A O 1
ATOM 714 N N . ASP A 1 95 ? -14.108 -1.571 2.125 1.00 61.97 95 ASP A N 1
ATOM 715 C CA . ASP A 1 95 ? -14.995 -2.528 2.763 1.00 61.97 95 ASP A CA 1
ATOM 716 C C . ASP A 1 95 ? -14.190 -3.378 3.751 1.00 61.97 95 ASP A C 1
ATOM 718 O O . ASP A 1 95 ? -13.248 -4.089 3.401 1.00 61.97 95 ASP A O 1
ATOM 722 N N . ASN A 1 96 ? -14.579 -3.288 5.028 1.00 58.72 96 ASN A N 1
ATOM 723 C CA . ASN A 1 96 ? -14.124 -4.129 6.141 1.00 58.72 96 ASN A CA 1
ATOM 724 C C . ASN A 1 96 ? -14.590 -5.593 5.983 1.00 58.72 96 ASN A C 1
ATOM 726 O O . ASN A 1 96 ? -15.105 -6.192 6.925 1.00 58.72 96 ASN A O 1
ATOM 730 N N . ALA A 1 97 ? -14.471 -6.162 4.788 1.00 58.47 97 ALA A N 1
ATOM 731 C CA . ALA A 1 97 ? -14.950 -7.497 4.469 1.00 58.47 97 ALA A CA 1
ATOM 732 C C . ALA A 1 97 ? -14.239 -8.059 3.228 1.00 58.47 97 ALA A C 1
ATOM 734 O O . ALA A 1 97 ? -14.871 -8.471 2.267 1.00 58.47 97 ALA A O 1
ATOM 735 N N . SER A 1 98 ? -12.908 -8.129 3.252 1.00 62.31 98 SER A N 1
ATOM 736 C CA . SER A 1 98 ? -12.217 -9.154 2.463 1.00 62.31 98 SER A CA 1
ATOM 737 C C . SER A 1 98 ? -12.002 -10.388 3.333 1.00 62.31 98 SER A C 1
ATOM 739 O O . SER A 1 98 ? -10.947 -10.559 3.938 1.00 62.31 98 SER A O 1
ATOM 741 N N . LEU A 1 99 ? -13.033 -11.227 3.410 1.00 52.31 99 LEU A N 1
ATOM 742 C CA . LEU A 1 99 ? -12.911 -12.686 3.432 1.00 52.31 99 LEU A CA 1
ATOM 743 C C . LEU A 1 99 ? -14.256 -13.283 2.962 1.00 52.31 99 LEU A C 1
ATOM 745 O O . LEU A 1 99 ? -15.291 -12.660 3.180 1.00 52.31 99 LEU A O 1
ATOM 749 N N . PRO A 1 100 ? -14.260 -14.470 2.343 1.00 69.44 100 PRO A N 1
ATOM 750 C CA . PRO A 1 100 ? -14.200 -14.673 0.895 1.00 69.44 100 PRO A CA 1
ATOM 751 C C . PRO A 1 100 ? -15.465 -15.392 0.385 1.00 69.44 100 PRO A C 1
ATOM 753 O O . PRO A 1 100 ? -16.148 -16.023 1.176 1.00 69.44 100 PRO A O 1
ATOM 756 N N . ASP A 1 101 ? -15.737 -15.379 -0.921 1.00 43.53 101 ASP A N 1
ATOM 757 C CA . ASP A 1 101 ? -16.605 -16.389 -1.556 1.00 43.53 101 ASP A CA 1
ATOM 758 C C . ASP A 1 101 ? -16.331 -16.447 -3.072 1.00 43.53 101 ASP A C 1
ATOM 760 O O . ASP A 1 101 ? -16.952 -15.727 -3.854 1.00 43.53 101 ASP A O 1
ATOM 764 N N . LEU A 1 102 ? -15.317 -17.223 -3.477 1.00 39.81 102 LEU A N 1
ATOM 765 C CA . LEU A 1 102 ? -15.442 -18.464 -4.274 1.00 39.81 102 LEU A C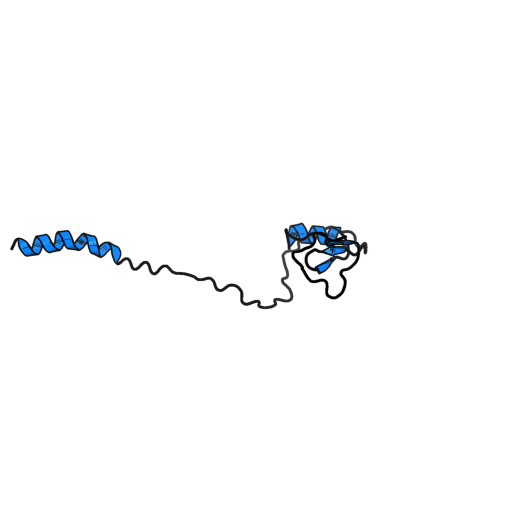A 1
ATOM 766 C C . LEU A 1 102 ? -14.067 -18.977 -4.732 1.00 39.81 102 LEU A C 1
ATOM 768 O O . LEU A 1 102 ? -13.319 -18.202 -5.369 1.00 39.81 102 LEU A O 1
#

InterPro domains:
  IPR002350 Kazal domain [PF00050] (47-88)
  IPR002350 Kazal domain [PS00282] (48-71)
  IPR002350 Kazal domain [PS51465] (40-90)
  IPR002350 Kazal domain [SM00280] (45-88)
  IPR036058 Kazal domain superfamily [SSF100895] (42-88)

=== Feature glossary ===
The record interleaves many kinds of information about one protein. Here is each kind framed as the question it answers.

Q: Are the domains correctly placed relative to each other?
A: Predicted aligned error is AlphaFold's pairwise confidence. Unlike pLDDT (per-residue), PAE is per-residue-pair and captures whether two parts of the structure are correctly placed relative to each other. Units are ångströms of expected positional error.

Q: Which residues are in helices, strands, or loops?
A: Eight-state secondary structure (DSSP): H is the canonical α-helix, G the tighter 3₁₀-helix, I the wider π-helix; E/B are β-structure, T and S are turns and bends, and '-' is everything else. DSSP derives these from the pattern of main-chain N–H···O=C hydrogen bonds, not from the sequence.

Q: What if only a Cα trace is available?
A: P-SEA three-state annotation labels each residue as helix, strand, or coil based purely on the geometry of the Cα trace. It serves as a fallback when the full backbone (and thus DSSP) is unavailable.

Q: What are the backbone torsion angles?
A: φ (phi) and ψ (psi) are the two rotatable backbone dihedrals per residue: φ is the C(i-1)–N–Cα–C torsion, ψ is the N–Cα–C–N(i+1) torsion, both in degrees on (−180°, 180°]. α-helical residues cluster near (−60°, −45°); β-strand residues near (−120°, +130°). A Ramachandran plot is simply a scatter of (φ, ψ) for every residue.

Q: What known structures does this most resemble?
A: Structural nearest neighbors (via Foldseek easy-search vs the PDB). Reported per hit: target PDB id, E-value, and alignment TM-score. A TM-score above ~0.5 is the conventional threshold for 'same fold'.

Q: What family and function is it annotated with?
A: Database cross-references. InterPro integrates a dozen domain/family signature databases into unified entries with residue-range hits. GO terms attach function/process/location labels with evidence codes. CATH codes position the fold in a four-level structural taxonomy. Organism is the NCBI-taxonomy species name.

Q: Which residues are buried vs exposed?
A: Solvent accessibility: the surface area of each residue that a 1.4 Å water probe can touch, in Å². When only backbone atoms are present the absolute values are lower than full-atom SASA (side chains contribute most of the area) and are flagged as backbone-only.

Q: What do the diagnostic plots show?
A: Three diagnostic plots accompany the record. The Cα contact map visualizes the tertiary structure as a 2D adjacency matrix (8 Å cutoff, sequence-local contacts suppressed). The Ramachandran plot shows the distribution of backbone (φ, ψ) torsions, with points in the α and β basins reflecting secondary structure content. The PAE plot shows AlphaFold's inter-residue confidence as a color matrix.

Q: What is the amino-acid chain?
A: The amino-acid sequence is the protein's primary structure: the linear order of residues from the N-terminus to the C-terminus, written in one-letter code. Everything else here — the 3D coordinates, the secondary structure, the domain annotations — is ultimately a consequence of this string.

Q: What do the rendered images show?
A: The six renders are orthographic views along the three Cartesian axes in both directions. Representation (cartoon, sticks, or surface) and color scheme (sequence-rainbow or by-chain) vary across proteins so the training set covers all the common visualization conventions.

Q: Where is each backbone atom in 3D?
A: The mmCIF table is the protein's shape written out atom by atom. For each backbone N, Cα, C, and carbonyl O, it records an (x, y, z) coordinate triple in Å plus the residue type, chain letter, and residue number.

Q: How mobile is each atom in the crystal?
A: For experimental (PDB) structures, the B-factor (temperature factor) quantifies the positional spread of each atom in the crystal — a combination of thermal vibration and static disorder — in units of Å². High B-factors mark flexible loops or poorly resolved regions; low B-factors mark the rigid, well-ordered core.

Q: How big and how compact is the whole molecule?
A: Three whole-structure scalars: the radius of gyration (RMS distance of Cα from centroid, in Å), the count of Cα–Cα contacts (pairs closer than 8 Å and separated by more than four residues in sequence — i.e. tertiary, not local, contacts), and the bounding-box dimensions. Together they distinguish compact globular folds from extended fibres or disordered chains.

Q: What does the local fold look like, residue by residue?
A: A 3Di character summarizes, for each residue, the relative orientation of the Cα frame of its nearest spatial neighbor. Because it encodes fold topology rather than chemistry, 3Di alignments detect remote structural similarity that sequence alignment misses.

Q: How confident is the AlphaFold model at each residue?
A: For AlphaFold models, the B-factor field carries pLDDT — the model's own estimate of local accuracy on a 0–100 scale. Regions with pLDDT<50 should be treated as essentially unmodeled; they often correspond to intrinsically disordered segments.